Protein AF-A0A7X0BTI8-F1 (afdb_monomer_lite)

pLDDT: mean 76.63, std 17.99, range [35.09, 95.56]

Structure (mmCIF, N/CA/C/O backbone):
data_AF-A0A7X0BTI8-F1
#
_entry.id   AF-A0A7X0BTI8-F1
#
loop_
_atom_site.group_PDB
_atom_site.id
_atom_site.type_symbol
_atom_site.label_atom_id
_atom_site.label_alt_id
_atom_site.label_comp_id
_atom_site.label_asym_id
_atom_site.label_entity_id
_atom_site.label_seq_id
_atom_site.pdbx_PDB_ins_code
_atom_site.Cartn_x
_atom_site.Cartn_y
_atom_site.Cartn_z
_atom_site.occupancy
_atom_site.B_iso_or_equiv
_atom_site.auth_seq_id
_atom_site.auth_comp_id
_atom_site.auth_asym_id
_atom_site.auth_atom_id
_atom_site.pdbx_PDB_model_num
ATOM 1 N N . MET A 1 1 ? -8.034 -17.420 -4.662 1.00 41.69 1 MET A N 1
ATOM 2 C CA . MET A 1 1 ? -8.431 -16.573 -3.512 1.00 41.69 1 MET A CA 1
ATOM 3 C C . MET A 1 1 ? -9.920 -16.262 -3.467 1.00 41.69 1 MET A C 1
ATOM 5 O O . MET A 1 1 ? -10.486 -16.487 -2.413 1.00 41.69 1 MET A O 1
ATOM 9 N N . ARG A 1 2 ? -10.574 -15.817 -4.557 1.00 44.41 2 ARG A N 1
ATOM 10 C CA . ARG A 1 2 ? -12.022 -15.505 -4.541 1.00 44.41 2 ARG A CA 1
ATOM 11 C C . ARG A 1 2 ? -12.900 -16.685 -4.084 1.00 44.41 2 ARG A C 1
ATOM 13 O O . ARG A 1 2 ? -13.613 -16.546 -3.109 1.00 44.41 2 ARG A O 1
ATOM 20 N N . ARG A 1 3 ? -12.709 -17.877 -4.674 1.00 47.62 3 ARG A N 1
ATOM 21 C CA . ARG A 1 3 ? -13.476 -19.097 -4.333 1.00 47.62 3 ARG A CA 1
ATOM 22 C C . ARG A 1 3 ? -13.432 -19.503 -2.855 1.00 47.62 3 ARG A C 1
ATOM 24 O O . ARG A 1 3 ? -14.459 -19.879 -2.320 1.00 47.62 3 ARG A O 1
ATOM 31 N N . PHE A 1 4 ? -12.267 -19.413 -2.212 1.00 49.59 4 PHE A N 1
ATOM 32 C CA . PHE A 1 4 ? -12.114 -19.813 -0.808 1.00 49.59 4 PHE A CA 1
ATOM 33 C C . PHE A 1 4 ? -12.877 -18.866 0.130 1.00 49.59 4 PHE A C 1
ATOM 35 O O . PHE A 1 4 ? -13.513 -19.307 1.077 1.00 49.59 4 PHE A O 1
ATOM 42 N N . TYR A 1 5 ? -12.873 -17.564 -0.178 1.00 55.41 5 TYR A N 1
ATOM 43 C CA . TYR A 1 5 ? -13.647 -16.564 0.563 1.00 55.41 5 TYR A CA 1
ATOM 44 C C . TYR A 1 5 ? -15.147 -16.637 0.257 1.00 55.41 5 TYR A C 1
ATOM 46 O O . TYR A 1 5 ? -15.952 -16.494 1.168 1.00 55.41 5 TYR A O 1
ATOM 54 N N . ASP A 1 6 ? -15.525 -16.890 -0.998 1.00 60.62 6 ASP A N 1
ATOM 55 C CA . ASP A 1 6 ? -16.930 -17.043 -1.394 1.00 60.62 6 ASP A CA 1
ATOM 56 C C . ASP A 1 6 ? -17.588 -18.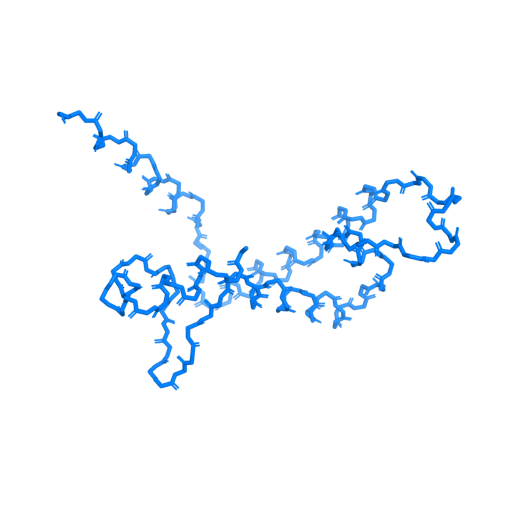252 -0.702 1.00 60.62 6 ASP A C 1
ATOM 58 O O . ASP A 1 6 ? -18.787 -18.229 -0.446 1.00 60.62 6 ASP A O 1
ATOM 62 N N . GLU A 1 7 ? -16.827 -19.312 -0.411 1.00 62.94 7 GLU A N 1
ATOM 63 C CA . GLU A 1 7 ? -17.289 -20.458 0.386 1.00 62.94 7 GLU A CA 1
ATOM 64 C C . GLU A 1 7 ? -17.284 -20.156 1.885 1.00 62.94 7 GLU A C 1
ATOM 66 O O . GLU A 1 7 ? -18.286 -20.411 2.543 1.00 62.94 7 GLU A O 1
ATOM 71 N N . TYR A 1 8 ? -16.214 -19.545 2.403 1.00 61.12 8 TYR A N 1
ATOM 72 C CA . TYR A 1 8 ? -16.115 -19.126 3.804 1.00 61.12 8 TYR A CA 1
ATOM 73 C C . TYR A 1 8 ? -17.280 -18.213 4.222 1.00 61.12 8 TYR A C 1
ATOM 75 O O . TYR A 1 8 ? -17.894 -18.438 5.253 1.00 61.12 8 TYR A O 1
ATOM 83 N N . VAL A 1 9 ? -17.662 -17.238 3.387 1.00 60.50 9 VAL A N 1
ATOM 84 C CA . VAL A 1 9 ? -18.741 -16.272 3.682 1.00 60.50 9 VAL A CA 1
ATOM 85 C C . VAL A 1 9 ? -20.150 -16.891 3.643 1.00 60.50 9 VAL A C 1
ATOM 87 O O . VAL A 1 9 ? -21.085 -16.285 4.163 1.00 60.50 9 VAL A O 1
ATOM 90 N N . LYS A 1 10 ? -20.335 -18.084 3.059 1.00 67.44 10 LYS A N 1
ATOM 91 C CA . LYS A 1 10 ? -21.643 -18.773 3.077 1.00 67.44 10 LYS A CA 1
ATOM 92 C C . LYS A 1 10 ? -21.999 -19.317 4.455 1.00 67.44 10 LYS A C 1
ATOM 94 O O . LYS A 1 10 ? -23.183 -19.424 4.763 1.00 67.44 10 LYS A O 1
ATOM 99 N N . ASP A 1 11 ? -20.995 -19.659 5.251 1.00 70.88 11 ASP A N 1
ATOM 100 C CA . ASP A 1 11 ? -21.171 -20.153 6.608 1.00 70.88 11 ASP A CA 1
ATOM 101 C C . ASP A 1 11 ? -21.224 -18.963 7.573 1.00 70.88 11 ASP A C 1
ATOM 103 O O . ASP A 1 11 ? -20.207 -18.450 8.033 1.00 70.88 11 ASP A O 1
ATOM 107 N N . SER A 1 12 ? -22.428 -18.437 7.798 1.00 63.94 12 SER A N 1
ATOM 108 C CA . SER A 1 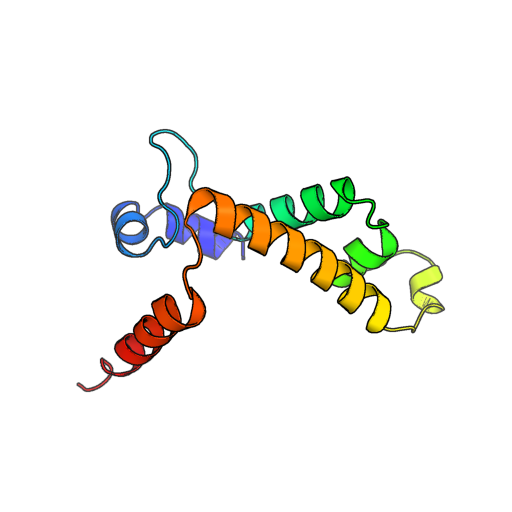12 ? -22.588 -17.192 8.559 1.00 63.94 12 SER A CA 1
ATOM 109 C C . SER A 1 12 ? -22.190 -17.337 10.026 1.00 63.94 12 SER A C 1
ATOM 111 O O . SER A 1 12 ? -21.637 -16.379 10.574 1.00 63.94 12 SER A O 1
ATOM 113 N N . ASP A 1 13 ? -22.408 -18.518 10.605 1.00 68.12 13 ASP A N 1
ATOM 114 C CA . ASP A 1 13 ? -22.106 -18.826 12.003 1.00 68.12 13 ASP A CA 1
ATOM 115 C C . ASP A 1 13 ? -20.591 -18.876 12.211 1.00 68.12 13 ASP A C 1
ATOM 117 O O . ASP A 1 13 ? -20.042 -18.160 13.051 1.00 68.12 13 ASP A O 1
ATOM 121 N N . ARG A 1 14 ? -19.883 -19.611 11.342 1.00 62.53 14 ARG A N 1
ATOM 122 C CA . ARG A 1 14 ? -18.420 -19.691 11.381 1.00 62.53 14 ARG A CA 1
ATOM 123 C C . ARG A 1 14 ? -17.760 -18.328 11.225 1.00 62.53 14 ARG A C 1
ATOM 125 O O . ARG A 1 14 ? -16.790 -18.014 11.908 1.00 62.53 14 ARG A O 1
ATOM 132 N N . VAL A 1 15 ? -18.271 -17.490 10.325 1.00 59.62 15 VAL A N 1
ATOM 133 C CA . VAL A 1 15 ? -17.681 -16.165 10.124 1.00 59.62 15 VAL A CA 1
ATOM 134 C C . VAL A 1 15 ? -18.032 -15.216 11.271 1.00 59.62 15 VAL A C 1
ATOM 136 O O . VAL A 1 15 ? -17.260 -14.303 11.526 1.00 59.62 15 VAL A O 1
ATOM 139 N N . GLU A 1 16 ? -19.161 -15.359 11.970 1.00 62.25 16 GLU A N 1
ATOM 140 C CA . GLU A 1 16 ? -19.392 -14.582 13.203 1.00 62.25 16 GLU A CA 1
ATOM 141 C C . GLU A 1 16 ? -18.418 -14.961 14.321 1.00 62.25 16 GLU A C 1
ATOM 143 O O . GLU A 1 16 ? -17.907 -14.072 15.002 1.00 62.25 16 GLU A O 1
ATOM 148 N N . GLU A 1 17 ? -18.110 -16.249 14.460 1.00 63.53 17 GLU A N 1
ATOM 149 C CA . GLU A 1 17 ? -17.190 -16.758 15.478 1.00 63.53 17 GLU A CA 1
ATOM 150 C C . GLU A 1 17 ? -15.717 -16.420 15.171 1.00 63.53 17 GLU A C 1
ATOM 152 O O . GLU A 1 17 ? -14.975 -15.963 16.045 1.00 63.53 17 GLU A O 1
ATOM 157 N N . GLU A 1 18 ? -15.284 -16.596 13.918 1.00 59.50 18 GLU A N 1
ATOM 158 C CA . GLU A 1 18 ? -13.879 -16.460 13.506 1.00 59.50 18 GLU A CA 1
ATOM 159 C C . GLU A 1 18 ? -13.497 -15.040 13.030 1.00 59.50 18 GLU A C 1
ATOM 161 O O . GLU A 1 18 ? -12.307 -14.702 12.962 1.00 59.50 18 GLU A O 1
ATOM 166 N N . SER A 1 19 ? -14.460 -14.183 12.661 1.00 53.59 19 SER A N 1
ATOM 167 C CA . SER A 1 19 ? -14.138 -12.898 12.023 1.00 53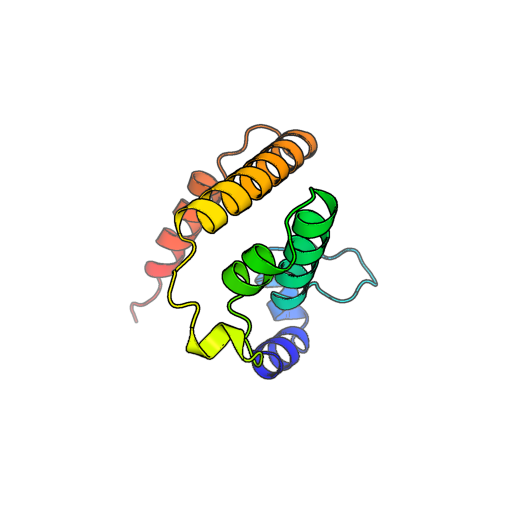.59 19 SER A CA 1
ATOM 168 C C . SER A 1 19 ? -13.523 -11.891 12.991 1.00 53.59 19 SER A C 1
ATOM 170 O O . SER A 1 19 ? -14.143 -11.395 13.927 1.00 53.59 19 SER A O 1
ATOM 172 N N . LEU A 1 20 ? -12.303 -11.470 12.656 1.00 49.22 20 LEU A N 1
ATOM 173 C CA . LEU A 1 20 ? -11.613 -10.332 13.269 1.00 49.22 20 LEU A CA 1
ATOM 174 C C . LEU A 1 20 ? -12.279 -8.976 12.969 1.00 49.22 20 LEU A C 1
ATOM 176 O O . LEU A 1 20 ? -11.967 -7.977 13.616 1.00 49.22 20 LEU A O 1
ATOM 180 N N . LEU A 1 21 ? -13.176 -8.914 11.980 1.00 52.00 21 LEU A N 1
ATOM 181 C CA . LEU A 1 21 ? -13.861 -7.694 11.562 1.00 52.00 21 LEU A CA 1
ATOM 182 C C . LEU A 1 21 ? -15.317 -7.743 12.027 1.00 52.00 21 LEU A C 1
ATOM 184 O O . LEU A 1 21 ? -16.099 -8.558 11.537 1.00 52.00 21 LEU A O 1
ATOM 188 N N . ARG A 1 22 ? -15.684 -6.850 12.955 1.00 48.81 22 ARG A N 1
ATOM 189 C CA . ARG A 1 22 ? -17.085 -6.608 13.326 1.00 48.81 22 ARG A CA 1
ATOM 190 C C . ARG A 1 22 ? -17.797 -5.993 12.123 1.00 48.81 22 ARG A C 1
ATOM 192 O O . ARG A 1 22 ? -17.456 -4.889 11.700 1.00 48.81 22 ARG A O 1
ATOM 199 N N . VAL A 1 23 ? -18.739 -6.728 11.546 1.00 54.06 23 VAL A N 1
ATOM 200 C CA . VAL A 1 23 ? -19.511 -6.291 10.378 1.00 54.06 23 VAL A CA 1
ATOM 201 C C . VAL A 1 23 ? -20.708 -5.483 10.872 1.00 54.06 23 VAL A C 1
ATOM 203 O O . VAL A 1 23 ? -21.390 -5.893 11.806 1.00 54.06 23 VAL A O 1
ATOM 206 N N . ALA A 1 24 ? -20.934 -4.309 10.283 1.00 51.31 24 ALA A N 1
ATOM 207 C CA . ALA A 1 24 ? -22.158 -3.556 10.519 1.00 51.31 24 ALA A CA 1
ATOM 208 C C . ALA A 1 24 ? -23.338 -4.305 9.887 1.00 51.31 24 ALA A C 1
ATOM 210 O O . ALA A 1 24 ? -23.234 -4.778 8.753 1.00 51.31 24 ALA A O 1
ATOM 211 N N . ASP A 1 25 ? -24.440 -4.402 10.622 1.00 52.78 25 ASP A N 1
ATOM 212 C CA . ASP A 1 25 ? -25.602 -5.180 10.207 1.00 52.78 25 ASP A CA 1
ATOM 213 C C . ASP A 1 25 ? -26.139 -4.705 8.840 1.00 52.78 25 ASP A C 1
ATOM 215 O O . ASP A 1 25 ? -26.224 -3.503 8.569 1.00 52.78 25 ASP A O 1
ATOM 219 N N . GLY A 1 26 ? -26.435 -5.646 7.940 1.00 57.78 26 GLY A N 1
ATOM 220 C CA . GLY A 1 26 ? -26.885 -5.355 6.570 1.00 57.78 26 GLY A CA 1
ATOM 221 C C . GLY A 1 26 ? -25.804 -4.946 5.553 1.00 57.78 26 GLY A C 1
ATOM 222 O O . GLY A 1 26 ? -26.151 -4.641 4.409 1.00 57.78 26 GLY A O 1
ATOM 223 N N . TYR A 1 27 ? -24.511 -4.957 5.907 1.00 52.69 27 TYR A N 1
ATOM 224 C CA . TYR A 1 27 ? -23.414 -4.718 4.955 1.00 52.69 27 TYR A CA 1
ATOM 225 C C . TYR A 1 27 ? -22.714 -6.025 4.537 1.00 52.69 27 TYR A C 1
ATOM 227 O O . TYR A 1 27 ? -22.481 -6.892 5.382 1.00 52.69 27 TYR A O 1
ATOM 235 N N . PRO A 1 28 ? -22.325 -6.194 3.254 1.00 64.44 28 PRO A N 1
ATOM 236 C CA . PRO A 1 28 ? -21.526 -7.345 2.845 1.00 64.44 28 PRO A CA 1
ATOM 237 C C . PRO A 1 28 ? -20.211 -7.399 3.633 1.00 64.44 28 PRO A C 1
ATOM 239 O O . PRO A 1 28 ? -19.538 -6.378 3.809 1.00 64.44 28 PRO A O 1
ATOM 242 N N . ARG A 1 29 ? -19.846 -8.601 4.100 1.00 66.69 29 ARG A N 1
ATOM 243 C CA . ARG A 1 29 ? -18.643 -8.815 4.916 1.00 66.69 29 ARG A CA 1
ATOM 244 C C . ARG A 1 29 ? -17.390 -8.385 4.129 1.00 66.69 29 ARG A C 1
ATOM 246 O O . ARG A 1 29 ? -17.228 -8.827 2.987 1.00 66.69 29 ARG A O 1
ATOM 253 N N . PRO A 1 30 ? -16.494 -7.556 4.698 1.00 69.19 30 PRO A N 1
ATOM 254 C CA . PRO A 1 30 ? -15.271 -7.152 4.013 1.00 69.19 30 PRO A CA 1
ATOM 255 C C . PRO A 1 30 ? -14.377 -8.360 3.715 1.00 69.19 30 PRO A C 1
ATOM 257 O O . PRO A 1 30 ? -14.116 -9.181 4.592 1.00 69.19 30 PRO A O 1
ATOM 260 N N . THR A 1 31 ? -13.862 -8.454 2.490 1.00 76.25 31 THR A N 1
ATOM 261 C CA . THR A 1 31 ? -12.903 -9.499 2.106 1.00 76.25 31 THR A CA 1
ATOM 262 C C . THR A 1 31 ? -11.460 -8.991 2.187 1.00 76.25 31 THR A C 1
ATOM 264 O O . THR A 1 31 ? -11.194 -7.788 2.159 1.00 76.25 31 THR A O 1
ATOM 267 N N . VAL A 1 32 ? -10.480 -9.902 2.178 1.00 79.38 32 VAL A N 1
ATOM 268 C CA . VAL A 1 32 ? -9.050 -9.535 2.041 1.00 79.38 32 VAL A CA 1
ATOM 269 C C . VAL A 1 32 ? -8.794 -8.707 0.777 1.00 79.38 32 VAL A C 1
ATOM 271 O O . VAL A 1 32 ? -7.936 -7.822 0.752 1.00 79.38 32 VAL A O 1
ATOM 274 N N . HIS A 1 33 ? -9.566 -8.952 -0.283 1.00 80.12 33 HIS A N 1
ATOM 275 C CA . HIS A 1 33 ? -9.475 -8.165 -1.509 1.00 80.12 33 HIS A CA 1
ATOM 276 C C . HIS A 1 33 ? -9.931 -6.716 -1.303 1.00 80.12 33 HIS A C 1
ATOM 278 O O . HIS A 1 33 ? -9.355 -5.800 -1.893 1.00 80.12 33 HIS A O 1
ATOM 284 N N . ASP A 1 34 ? -10.910 -6.486 -0.430 1.00 82.12 34 ASP A N 1
ATOM 285 C CA . ASP A 1 34 ? -11.379 -5.143 -0.089 1.00 82.12 34 ASP A CA 1
ATOM 286 C C . ASP A 1 34 ? -10.357 -4.386 0.760 1.00 82.12 34 ASP A C 1
ATOM 288 O O . ASP A 1 34 ? -10.156 -3.192 0.533 1.00 82.12 34 ASP A O 1
ATOM 292 N N . LEU A 1 35 ? -9.607 -5.069 1.635 1.00 85.69 35 LEU A N 1
ATOM 293 C CA . LEU A 1 35 ? -8.452 -4.468 2.318 1.00 85.69 35 LEU A CA 1
ATOM 294 C C . LEU A 1 35 ? -7.400 -3.990 1.310 1.00 85.69 35 LEU A C 1
ATOM 296 O O . LEU A 1 35 ? -6.932 -2.852 1.375 1.00 85.69 35 LEU A O 1
ATOM 300 N N . ARG A 1 36 ? -7.075 -4.825 0.317 1.00 89.88 36 ARG A N 1
ATOM 301 C CA . ARG A 1 36 ? -6.128 -4.470 -0.748 1.00 89.88 36 ARG A CA 1
ATOM 302 C C . ARG A 1 36 ? -6.623 -3.293 -1.596 1.00 89.88 36 ARG A C 1
ATOM 304 O O . ARG A 1 36 ? -5.837 -2.395 -1.912 1.00 89.88 36 ARG A O 1
ATOM 311 N N . ARG A 1 37 ? -7.909 -3.264 -1.963 1.00 88.50 37 ARG A N 1
ATOM 312 C CA . ARG A 1 37 ? -8.531 -2.134 -2.681 1.00 88.50 37 ARG A CA 1
ATOM 313 C C . ARG A 1 37 ? -8.499 -0.855 -1.850 1.00 88.50 37 ARG A C 1
ATOM 315 O O . ARG A 1 37 ? -8.114 0.188 -2.371 1.00 88.50 37 ARG A O 1
ATOM 322 N N . THR A 1 38 ? -8.827 -0.952 -0.566 1.00 89.25 38 THR A N 1
ATOM 323 C CA . THR A 1 38 ? -8.800 0.173 0.375 1.00 89.25 38 THR A CA 1
ATOM 324 C C . THR A 1 38 ? -7.392 0.756 0.474 1.00 89.25 38 THR A C 1
ATOM 326 O O . THR A 1 38 ? -7.206 1.946 0.217 1.00 89.25 38 THR A O 1
ATOM 329 N N . ALA A 1 39 ? -6.378 -0.081 0.713 1.00 90.88 39 ALA A N 1
ATOM 330 C CA . ALA A 1 39 ? -4.981 0.351 0.745 1.00 90.88 39 ALA A CA 1
ATOM 331 C C . ALA A 1 39 ? -4.550 1.015 -0.578 1.00 90.88 39 ALA A C 1
ATOM 333 O O . ALA A 1 39 ? -3.924 2.072 -0.571 1.00 90.88 39 ALA A O 1
ATOM 334 N N . THR A 1 40 ? -4.941 0.451 -1.726 1.00 90.94 40 THR A N 1
ATOM 335 C CA . THR A 1 40 ? -4.655 1.015 -3.062 1.00 90.94 40 THR A CA 1
ATOM 336 C C . THR A 1 40 ? -5.228 2.423 -3.235 1.00 90.94 40 THR A C 1
ATOM 338 O O . THR A 1 40 ? -4.531 3.331 -3.703 1.00 90.94 40 THR A O 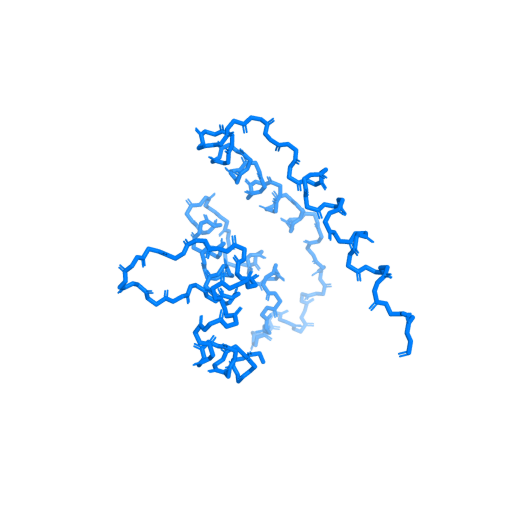1
ATOM 341 N N . THR A 1 41 ? -6.493 2.615 -2.862 1.00 90.56 41 THR A N 1
ATOM 342 C CA . THR A 1 41 ? -7.186 3.904 -2.965 1.00 90.56 41 THR A CA 1
ATOM 343 C C . THR A 1 41 ? -6.551 4.945 -2.051 1.00 90.56 41 THR A C 1
ATOM 345 O O . THR A 1 41 ? -6.273 6.060 -2.493 1.00 90.56 41 THR A O 1
ATOM 348 N N . HIS A 1 42 ? -6.247 4.582 -0.804 1.00 89.50 42 HIS A N 1
ATOM 349 C CA . HIS A 1 42 ? -5.609 5.503 0.131 1.00 89.50 42 HIS A CA 1
ATOM 350 C C . HIS A 1 42 ? -4.176 5.860 -0.275 1.00 89.50 42 HIS A C 1
ATOM 352 O O . HIS A 1 42 ? -3.839 7.042 -0.278 1.00 89.50 42 HIS A O 1
ATOM 358 N N . MET A 1 43 ? -3.360 4.888 -0.700 1.00 89.44 43 MET A N 1
ATOM 359 C CA . MET A 1 43 ? -2.026 5.168 -1.248 1.00 89.44 43 MET A CA 1
ATOM 360 C C . MET A 1 43 ? -2.102 6.180 -2.401 1.00 89.44 43 MET A C 1
ATOM 362 O O . MET A 1 43 ? -1.326 7.130 -2.444 1.00 89.44 43 MET A O 1
ATOM 366 N N . SER A 1 44 ? -3.087 6.036 -3.295 1.00 90.06 44 SER A N 1
ATOM 367 C CA . SER A 1 44 ? -3.306 6.988 -4.396 1.00 90.06 44 SER A CA 1
ATOM 368 C C . SER A 1 44 ? -3.694 8.384 -3.894 1.00 90.06 44 SER A C 1
ATOM 370 O O . SER A 1 44 ? -3.164 9.380 -4.378 1.00 90.06 44 SER A O 1
ATOM 372 N N . LYS A 1 45 ? -4.585 8.467 -2.896 1.00 87.81 45 LYS A N 1
ATOM 373 C CA . LYS A 1 45 ? -5.008 9.734 -2.274 1.00 87.81 45 LYS A CA 1
ATOM 374 C C . LYS A 1 45 ? -3.845 10.484 -1.615 1.00 87.81 45 LYS A C 1
ATOM 376 O O . LYS A 1 45 ? -3.854 11.709 -1.595 1.00 87.81 45 LYS A O 1
ATOM 381 N N . HIS A 1 46 ? -2.846 9.763 -1.112 1.00 85.00 46 HIS A N 1
ATOM 382 C CA . HIS A 1 46 ? -1.626 10.333 -0.534 1.00 85.00 46 HIS A CA 1
ATOM 383 C C . HIS A 1 46 ? -0.551 10.688 -1.575 1.00 85.00 46 HIS A C 1
ATOM 385 O O . HIS A 1 46 ? 0.574 11.003 -1.203 1.00 85.00 46 HIS A O 1
ATOM 391 N N . GLY A 1 47 ? -0.889 10.672 -2.868 1.00 85.25 47 GLY A N 1
ATOM 392 C CA . GLY A 1 47 ? 0.009 11.100 -3.941 1.00 85.25 47 GLY A CA 1
ATOM 393 C C . GLY A 1 47 ? 0.966 10.016 -4.429 1.00 85.25 47 GLY A C 1
ATOM 394 O O . GLY A 1 47 ? 1.836 10.306 -5.246 1.00 85.25 47 GLY A O 1
ATOM 395 N N . LEU A 1 48 ? 0.807 8.761 -3.987 1.00 88.00 48 LEU A N 1
ATOM 396 C CA . LEU A 1 48 ? 1.672 7.688 -4.457 1.00 88.00 48 LEU A CA 1
ATOM 397 C C . LEU A 1 48 ? 1.425 7.399 -5.943 1.00 88.00 48 LEU A C 1
ATOM 399 O O . LEU A 1 48 ? 0.316 7.030 -6.358 1.00 88.00 48 LEU A O 1
ATOM 403 N N . GLY A 1 49 ? 2.493 7.513 -6.733 1.00 89.94 49 GLY A N 1
ATOM 404 C CA . GLY A 1 49 ? 2.481 7.249 -8.167 1.00 89.94 49 GLY A CA 1
ATOM 405 C C . GLY A 1 49 ? 1.995 5.838 -8.514 1.00 89.94 49 GLY A C 1
ATOM 406 O O . GLY A 1 49 ? 2.182 4.875 -7.764 1.00 89.94 49 GLY A O 1
ATOM 407 N N . LYS A 1 50 ? 1.368 5.705 -9.692 1.00 91.69 50 LYS A N 1
ATOM 408 C CA . LYS A 1 50 ? 0.870 4.417 -10.211 1.00 91.69 50 LYS A CA 1
ATOM 409 C C . LYS A 1 50 ? 1.985 3.369 -10.294 1.00 91.69 50 LYS A C 1
ATOM 411 O O . LYS A 1 50 ? 1.727 2.212 -9.984 1.00 91.69 50 LYS A O 1
ATOM 416 N N . GLU A 1 51 ? 3.192 3.798 -10.646 1.00 92.50 51 GLU A N 1
ATOM 417 C CA . GLU A 1 51 ? 4.396 2.987 -10.842 1.00 92.50 51 GLU A CA 1
ATOM 418 C C . GLU A 1 51 ? 4.769 2.169 -9.595 1.00 92.50 51 GLU A C 1
ATOM 420 O O . GLU A 1 51 ? 4.748 0.933 -9.598 1.00 92.50 51 GLU A O 1
ATOM 425 N N . VAL A 1 52 ? 5.019 2.872 -8.488 1.00 94.00 52 VAL A N 1
ATOM 426 C CA . VAL A 1 52 ? 5.393 2.279 -7.200 1.00 94.00 52 VAL A CA 1
ATOM 427 C C . VAL A 1 52 ? 4.226 1.476 -6.632 1.00 94.00 52 VAL A C 1
ATOM 429 O O . VAL A 1 52 ? 4.400 0.334 -6.207 1.00 94.00 52 VAL A O 1
ATOM 432 N N . ARG A 1 53 ? 3.000 2.010 -6.709 1.00 94.31 53 ARG A N 1
ATOM 433 C CA . ARG A 1 53 ? 1.793 1.317 -6.237 1.00 94.31 53 ARG A CA 1
ATOM 434 C C . ARG A 1 53 ? 1.569 -0.014 -6.956 1.00 94.31 53 ARG A C 1
ATOM 436 O O . ARG A 1 53 ? 1.243 -1.005 -6.312 1.00 94.31 53 ARG A O 1
ATOM 443 N N . SER A 1 54 ? 1.746 -0.055 -8.276 1.00 93.81 54 SER A N 1
ATOM 444 C CA . SER A 1 54 ? 1.588 -1.271 -9.083 1.00 93.81 54 SER A CA 1
ATOM 445 C C . SER A 1 54 ? 2.589 -2.356 -8.669 1.00 93.81 54 SER A C 1
ATOM 447 O O . SER A 1 54 ? 2.212 -3.521 -8.533 1.00 93.81 54 SER A O 1
ATOM 449 N N . ARG A 1 55 ? 3.834 -1.957 -8.368 1.00 94.31 55 ARG A N 1
ATOM 450 C CA . ARG A 1 55 ? 4.889 -2.852 -7.865 1.00 94.31 55 ARG A CA 1
ATOM 451 C C . ARG A 1 55 ? 4.622 -3.352 -6.448 1.00 94.31 55 ARG A C 1
ATOM 453 O O . ARG A 1 55 ? 4.766 -4.547 -6.214 1.00 94.31 55 ARG A O 1
ATOM 460 N N . ILE A 1 56 ? 4.177 -2.493 -5.524 1.00 94.81 56 ILE A N 1
ATOM 461 C CA . ILE A 1 56 ? 3.734 -2.913 -4.173 1.00 94.81 56 ILE A CA 1
ATOM 462 C C . ILE A 1 56 ? 2.633 -3.967 -4.285 1.00 94.81 56 ILE A C 1
ATOM 464 O O . ILE A 1 56 ? 2.632 -4.980 -3.591 1.00 94.81 56 ILE A O 1
ATOM 468 N N . LEU A 1 57 ? 1.693 -3.732 -5.197 1.00 93.25 57 LEU A N 1
ATOM 469 C CA . LEU A 1 57 ? 0.588 -4.632 -5.463 1.00 93.25 57 LEU A CA 1
ATOM 470 C C . LEU A 1 57 ? 1.019 -5.893 -6.232 1.00 93.25 57 LEU A C 1
ATOM 472 O O . LEU A 1 57 ? 0.202 -6.802 -6.376 1.00 93.25 57 LEU A O 1
ATOM 476 N N . ASN A 1 58 ? 2.268 -5.997 -6.685 1.00 93.25 58 ASN A N 1
ATOM 477 C CA . ASN A 1 58 ? 2.763 -7.094 -7.513 1.00 93.25 58 ASN A CA 1
ATOM 478 C C . ASN A 1 58 ? 1.889 -7.330 -8.758 1.00 93.25 58 ASN A C 1
ATOM 480 O O . ASN A 1 58 ? 1.539 -8.459 -9.108 1.00 93.25 58 ASN A O 1
ATOM 484 N N . HIS A 1 59 ? 1.441 -6.248 -9.393 1.00 93.06 59 HIS A N 1
ATOM 485 C CA . HIS A 1 59 ? 0.761 -6.354 -10.674 1.00 93.06 59 HIS A CA 1
ATOM 486 C C . HIS A 1 59 ? 1.762 -6.725 -11.764 1.00 93.06 59 HIS A C 1
ATOM 488 O O . HIS A 1 59 ? 2.879 -6.212 -11.798 1.00 93.06 59 HIS A O 1
ATOM 494 N N . LYS A 1 60 ? 1.329 -7.586 -12.686 1.00 91.12 60 LYS A N 1
ATOM 495 C CA . LYS A 1 60 ? 2.105 -7.888 -13.883 1.00 91.12 60 LYS A CA 1
ATOM 496 C C . LYS A 1 60 ? 2.161 -6.645 -14.768 1.00 91.12 60 LYS A C 1
ATOM 498 O O . LYS A 1 60 ? 1.113 -6.156 -15.189 1.00 91.12 60 LYS A O 1
ATOM 503 N N . ASP A 1 61 ? 3.369 -6.175 -15.051 1.00 90.31 61 ASP A N 1
ATOM 504 C CA . ASP A 1 61 ? 3.584 -5.163 -16.074 1.00 90.31 61 ASP A CA 1
ATOM 505 C C . ASP A 1 61 ? 3.568 -5.821 -17.461 1.00 90.31 61 ASP A C 1
ATOM 507 O O . ASP A 1 61 ? 4.179 -6.869 -17.682 1.00 90.31 61 ASP A O 1
ATOM 511 N N . LEU A 1 62 ? 2.783 -5.241 -18.364 1.00 92.88 62 LEU A N 1
ATOM 512 C CA . LEU A 1 62 ? 2.603 -5.688 -19.747 1.00 92.88 62 LEU A CA 1
ATOM 513 C C . LEU A 1 62 ? 3.144 -4.657 -20.749 1.00 92.88 62 LEU A C 1
ATOM 515 O O . LEU A 1 62 ? 2.942 -4.812 -21.952 1.00 92.88 62 LEU A O 1
ATOM 519 N N . SER A 1 63 ? 3.779 -3.592 -20.260 1.00 92.06 63 SER A N 1
ATOM 520 C CA . SER A 1 63 ? 4.428 -2.577 -21.079 1.00 92.06 63 SER A CA 1
ATOM 521 C C . SER A 1 63 ? 5.758 -3.081 -21.656 1.00 92.06 63 SER A C 1
ATOM 523 O O . SER A 1 63 ? 6.306 -4.099 -21.229 1.00 92.06 63 SER A O 1
ATOM 525 N N . VAL A 1 64 ? 6.297 -2.341 -22.628 1.00 94.50 64 VAL A N 1
ATOM 526 C CA . VAL A 1 64 ? 7.662 -2.562 -23.132 1.00 94.50 64 VAL A CA 1
ATOM 527 C C . VAL A 1 64 ? 8.701 -2.267 -22.043 1.00 94.50 64 VAL A C 1
ATOM 529 O O . VAL A 1 64 ? 9.745 -2.916 -22.016 1.00 94.50 64 VAL A O 1
ATOM 532 N N . ASP A 1 65 ? 8.397 -1.366 -21.105 1.00 91.44 65 ASP A N 1
ATOM 533 C CA . ASP A 1 65 ? 9.297 -1.014 -20.004 1.00 91.44 65 ASP A CA 1
ATOM 534 C C . ASP A 1 65 ? 9.621 -2.234 -19.139 1.00 91.44 65 ASP A C 1
ATOM 536 O O . ASP A 1 65 ? 10.754 -2.364 -18.695 1.00 91.44 65 ASP A O 1
ATOM 540 N N . ALA A 1 66 ? 8.714 -3.209 -19.017 1.00 90.81 66 ALA A N 1
ATOM 541 C CA . ALA A 1 66 ? 8.963 -4.467 -18.305 1.00 90.81 66 ALA A CA 1
ATOM 542 C C . ALA A 1 66 ? 10.162 -5.284 -18.847 1.00 90.81 66 ALA A C 1
ATOM 544 O O . ALA A 1 66 ? 10.700 -6.145 -18.140 1.00 90.81 66 ALA A O 1
ATOM 545 N N . ILE A 1 67 ? 10.572 -5.048 -20.101 1.00 93.81 67 ILE A N 1
ATOM 546 C CA . ILE A 1 67 ? 11.761 -5.663 -20.712 1.00 93.81 67 ILE A CA 1
ATOM 547 C C . ILE A 1 67 ? 13.040 -5.006 -20.175 1.00 93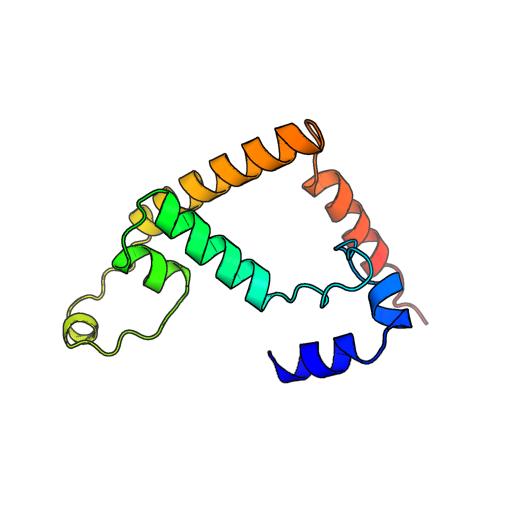.81 67 ILE A C 1
ATOM 549 O O . ILE A 1 67 ? 14.037 -5.694 -19.948 1.00 93.81 67 ILE A O 1
ATOM 553 N N . TYR A 1 68 ? 13.009 -3.690 -19.963 1.00 94.81 68 TYR A N 1
ATOM 554 C CA . TYR A 1 68 ? 14.186 -2.875 -19.659 1.00 94.81 68 TYR A CA 1
ATOM 555 C C . TYR A 1 68 ? 14.330 -2.558 -18.173 1.00 94.81 68 TYR A C 1
ATOM 557 O O . TYR A 1 68 ? 15.436 -2.585 -17.633 1.00 94.81 68 TYR A O 1
ATOM 565 N N . ASP A 1 69 ? 13.223 -2.280 -17.499 1.00 93.06 69 ASP A N 1
ATOM 566 C CA . ASP A 1 69 ? 13.202 -1.902 -16.103 1.00 93.06 69 ASP A CA 1
ATOM 567 C C . ASP A 1 69 ? 13.262 -3.141 -15.208 1.00 93.06 69 ASP A C 1
ATOM 569 O O . ASP A 1 69 ? 12.275 -3.814 -14.895 1.00 93.06 69 ASP A O 1
ATOM 573 N N . ARG A 1 70 ? 14.495 -3.470 -14.828 1.00 91.06 70 ARG A N 1
ATOM 574 C CA . ARG A 1 70 ? 14.829 -4.567 -13.915 1.00 91.06 70 ARG A CA 1
ATOM 575 C C . ARG A 1 70 ? 15.038 -4.085 -12.484 1.00 91.06 70 ARG A C 1
ATOM 577 O O . ARG A 1 70 ? 15.360 -4.903 -11.619 1.00 91.06 70 ARG A O 1
ATOM 584 N N . TYR A 1 71 ? 14.900 -2.784 -12.232 1.00 94.00 71 TYR A N 1
ATOM 585 C CA . TYR A 1 71 ? 15.088 -2.234 -10.904 1.00 94.00 71 TYR A CA 1
ATOM 586 C C . TYR A 1 71 ? 13.949 -2.703 -9.991 1.00 94.00 71 TYR A C 1
ATOM 588 O O . TYR A 1 71 ? 12.785 -2.775 -10.376 1.00 94.00 71 TYR A O 1
ATOM 596 N N . ALA A 1 72 ? 14.285 -3.102 -8.765 1.00 90.31 72 ALA A N 1
ATOM 597 C CA . ALA A 1 72 ? 13.322 -3.729 -7.861 1.00 90.31 72 ALA A CA 1
ATOM 598 C C . ALA A 1 72 ? 12.463 -2.714 -7.084 1.00 90.31 72 ALA A C 1
ATOM 600 O O . ALA A 1 72 ? 11.471 -3.115 -6.460 1.00 90.31 72 ALA A O 1
ATOM 601 N N . TYR A 1 73 ? 12.838 -1.429 -7.117 1.00 94.81 73 TYR A N 1
ATOM 602 C CA . TYR A 1 73 ? 12.193 -0.326 -6.397 1.00 94.81 73 TYR A CA 1
ATOM 603 C C . TYR A 1 73 ? 12.076 -0.567 -4.888 1.00 94.81 73 TYR A C 1
ATOM 605 O O . TYR A 1 73 ? 11.038 -0.302 -4.285 1.00 94.81 73 TYR A O 1
ATOM 613 N N . PHE A 1 74 ? 13.070 -1.206 -4.261 1.00 95.38 74 PHE A N 1
ATOM 614 C CA . PHE A 1 74 ? 12.963 -1.542 -2.836 1.00 95.38 74 PHE A CA 1
ATOM 615 C C . PHE A 1 74 ? 12.844 -0.294 -1.963 1.00 95.38 74 PHE A C 1
ATOM 617 O O . PHE A 1 74 ? 12.010 -0.287 -1.059 1.00 95.38 74 PHE A O 1
ATOM 624 N N . GLU A 1 75 ? 13.608 0.750 -2.270 1.00 95.56 75 GLU A N 1
ATOM 625 C CA . GLU A 1 75 ? 13.617 2.000 -1.510 1.00 95.56 75 GLU A CA 1
ATOM 626 C C . GLU A 1 75 ? 12.291 2.750 -1.665 1.00 95.56 75 GLU A C 1
ATOM 628 O O . GLU A 1 75 ? 11.641 3.076 -0.674 1.00 95.56 75 GLU A O 1
ATOM 6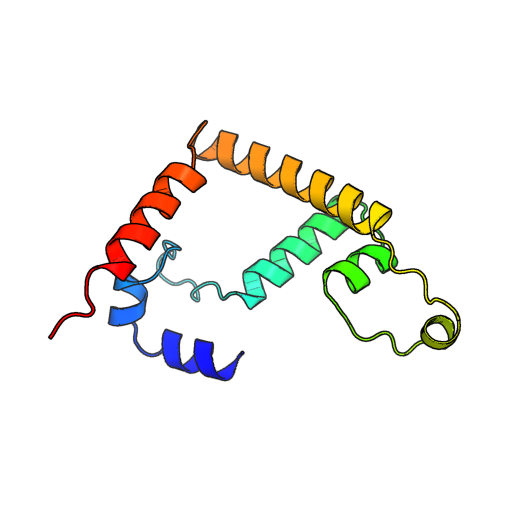33 N N . GLU A 1 76 ? 11.802 2.897 -2.894 1.00 93.94 76 GLU A N 1
ATOM 634 C CA . GLU A 1 76 ? 10.550 3.593 -3.194 1.00 93.94 76 GLU A CA 1
ATOM 635 C C . GLU A 1 76 ? 9.342 2.843 -2.627 1.00 93.94 76 GLU A C 1
ATOM 637 O O . GLU A 1 76 ? 8.400 3.452 -2.116 1.00 93.94 76 GLU A O 1
ATOM 642 N N . LYS A 1 77 ? 9.356 1.503 -2.682 1.00 93.62 77 LYS A N 1
ATOM 643 C CA . LYS A 1 77 ? 8.325 0.685 -2.027 1.00 93.62 77 LYS A CA 1
ATOM 644 C C . LYS A 1 77 ? 8.377 0.859 -0.512 1.00 93.62 77 LYS A C 1
ATOM 646 O O . LYS A 1 77 ? 7.317 0.938 0.106 1.00 93.62 77 LYS A O 1
ATOM 651 N N . ALA A 1 78 ? 9.568 0.898 0.084 1.00 94.00 78 ALA A N 1
ATOM 652 C CA . ALA A 1 78 ? 9.723 1.075 1.522 1.00 94.00 78 ALA A CA 1
ATOM 653 C C . ALA A 1 78 ? 9.201 2.446 1.969 1.00 94.00 78 ALA A C 1
ATOM 655 O O . ALA A 1 78 ? 8.375 2.500 2.878 1.00 94.00 78 ALA A O 1
ATOM 656 N N . GLU A 1 79 ? 9.592 3.526 1.296 1.00 91.75 79 GLU A N 1
ATOM 657 C CA . GLU A 1 79 ? 9.117 4.886 1.579 1.00 91.75 79 GLU A CA 1
ATOM 658 C C . GLU A 1 79 ? 7.586 4.984 1.462 1.00 91.75 79 GLU A C 1
ATOM 660 O O . GLU A 1 79 ? 6.895 5.453 2.371 1.00 91.75 79 GLU A O 1
ATOM 665 N N . ALA A 1 80 ? 7.027 4.448 0.377 1.00 90.38 80 ALA A N 1
ATOM 666 C CA . ALA A 1 80 ? 5.589 4.415 0.150 1.00 90.38 80 ALA A CA 1
ATOM 667 C C . ALA A 1 80 ? 4.824 3.667 1.255 1.00 90.38 80 ALA A C 1
ATOM 669 O O . ALA A 1 80 ? 3.792 4.136 1.750 1.00 90.38 80 ALA A O 1
ATOM 670 N N . LEU A 1 81 ? 5.331 2.497 1.652 1.00 92.31 81 LEU A N 1
ATOM 671 C CA . LEU A 1 81 ? 4.736 1.683 2.707 1.00 92.31 81 LEU A CA 1
ATOM 672 C C . LEU A 1 81 ? 4.901 2.324 4.088 1.00 92.31 81 LEU A C 1
ATOM 674 O O . LEU A 1 81 ? 3.991 2.203 4.906 1.00 92.31 81 LEU A O 1
ATOM 678 N N . GLN A 1 82 ? 5.993 3.049 4.341 1.00 92.31 82 GLN A N 1
ATOM 679 C CA . GLN A 1 82 ? 6.174 3.833 5.565 1.00 92.31 82 GLN A CA 1
ATOM 680 C C . GLN A 1 82 ? 5.138 4.958 5.666 1.00 92.31 82 GLN A C 1
ATOM 682 O O . GLN A 1 82 ? 4.525 5.133 6.721 1.00 92.31 82 GLN A O 1
ATOM 687 N N . GLY A 1 83 ? 4.870 5.671 4.568 1.00 89.75 83 GLY A N 1
ATOM 688 C CA . GLY A 1 83 ? 3.813 6.685 4.521 1.00 89.75 83 GLY A CA 1
ATOM 689 C C . GLY A 1 83 ? 2.427 6.098 4.813 1.00 89.75 83 GLY A C 1
ATOM 690 O O . GLY A 1 83 ? 1.676 6.628 5.638 1.00 89.75 83 GLY A O 1
ATOM 691 N N . TRP A 1 84 ? 2.107 4.955 4.199 1.00 90.94 84 TRP A N 1
ATOM 692 C CA . TRP A 1 84 ? 0.861 4.232 4.467 1.00 90.94 84 TRP A CA 1
ATOM 693 C C . TRP A 1 84 ? 0.762 3.739 5.919 1.00 90.94 84 TRP A C 1
ATOM 695 O O . TRP A 1 84 ? -0.273 3.916 6.565 1.00 90.94 84 TRP A O 1
ATOM 705 N N . HIS A 1 85 ? 1.849 3.187 6.461 1.00 91.19 85 HIS A N 1
ATOM 706 C CA . HIS A 1 85 ? 1.940 2.765 7.857 1.00 91.19 85 HIS A CA 1
ATOM 707 C C . HIS A 1 85 ? 1.680 3.930 8.818 1.00 91.19 85 HIS A C 1
ATOM 709 O O . HIS A 1 85 ? 0.867 3.802 9.733 1.00 91.19 85 HIS A O 1
ATOM 715 N N . ALA A 1 86 ? 2.314 5.084 8.594 1.00 90.88 86 ALA A N 1
ATOM 716 C CA . ALA A 1 86 ? 2.129 6.264 9.432 1.00 90.88 86 ALA A CA 1
ATOM 717 C C . ALA A 1 86 ? 0.672 6.752 9.426 1.00 90.88 86 ALA A C 1
ATOM 719 O O . ALA A 1 86 ? 0.148 7.139 10.473 1.00 90.88 86 ALA A O 1
ATOM 720 N N . TYR A 1 87 ? -0.000 6.703 8.272 1.00 89.88 87 TYR A N 1
ATOM 721 C CA . TYR A 1 87 ? -1.427 7.010 8.178 1.00 89.88 87 TYR A CA 1
ATOM 722 C C . TYR A 1 87 ? -2.279 6.031 8.997 1.00 89.88 87 TYR A C 1
ATOM 724 O O . TYR A 1 87 ? -3.084 6.469 9.820 1.00 89.88 87 TYR A O 1
ATOM 732 N N . LEU A 1 88 ? -2.081 4.721 8.809 1.00 89.19 88 LEU A N 1
ATOM 733 C CA . LEU A 1 88 ? -2.824 3.692 9.541 1.00 89.19 88 LEU A CA 1
ATOM 734 C C . LEU A 1 88 ? -2.619 3.809 11.049 1.00 89.19 88 LEU A C 1
ATOM 736 O O . LEU A 1 88 ? -3.589 3.760 11.799 1.00 89.19 88 LEU A O 1
ATOM 740 N N . LYS A 1 89 ? -1.377 4.025 11.491 1.00 90.25 89 LYS A N 1
ATOM 741 C CA . LYS A 1 89 ? -1.053 4.208 12.906 1.00 90.25 89 LYS A CA 1
ATOM 742 C C . LYS A 1 89 ? -1.828 5.381 13.503 1.00 90.25 89 LYS A C 1
ATOM 744 O O . LYS A 1 89 ? -2.464 5.215 14.535 1.00 90.25 89 LYS A O 1
ATOM 749 N N . ARG A 1 90 ? -1.850 6.536 12.826 1.00 91.44 90 ARG A N 1
ATOM 750 C CA . ARG A 1 90 ? -2.616 7.714 13.278 1.00 91.44 90 ARG A CA 1
ATOM 751 C C . ARG A 1 90 ? -4.119 7.449 13.323 1.00 91.44 90 ARG A C 1
ATOM 753 O O . ARG A 1 90 ? -4.777 7.887 14.261 1.00 91.44 90 ARG A O 1
ATOM 760 N N . LEU A 1 91 ? -4.660 6.752 12.322 1.00 90.75 91 LEU A N 1
ATOM 761 C CA . LEU A 1 91 ? -6.076 6.386 12.282 1.00 90.75 91 LEU A CA 1
ATOM 762 C C . LEU A 1 91 ? -6.438 5.472 13.459 1.00 90.75 91 LEU A C 1
ATOM 764 O O . LEU A 1 91 ? -7.384 5.760 14.182 1.00 90.75 91 LEU A O 1
ATOM 768 N N . LEU A 1 92 ? -5.661 4.412 13.684 1.00 89.81 92 LEU A N 1
ATOM 769 C CA . LEU A 1 92 ? -5.900 3.469 14.776 1.00 89.81 92 LEU A CA 1
ATOM 770 C C . LEU A 1 92 ? -5.736 4.129 16.145 1.00 89.81 92 LEU A C 1
ATOM 772 O O . LEU A 1 92 ? -6.586 3.933 17.005 1.00 89.81 92 LEU A O 1
ATOM 776 N N . GLN A 1 93 ? -4.707 4.959 16.327 1.00 90.44 93 GLN A N 1
ATOM 777 C CA . GLN A 1 93 ? -4.509 5.712 17.568 1.00 90.44 93 GLN A CA 1
ATOM 778 C C . GLN A 1 93 ? -5.674 6.656 17.865 1.00 90.44 93 GLN A C 1
ATOM 780 O O . GLN A 1 93 ? -6.084 6.787 19.014 1.00 90.44 93 GLN A O 1
ATOM 785 N N . LYS A 1 94 ? -6.234 7.296 16.834 1.00 91.44 94 LYS A N 1
ATOM 786 C CA . LYS A 1 94 ? -7.402 8.167 16.980 1.00 91.44 94 LYS A CA 1
ATOM 787 C C . LYS A 1 94 ? -8.651 7.403 17.428 1.00 91.44 94 LYS A C 1
ATOM 789 O O . LYS A 1 94 ? -9.389 7.917 18.259 1.00 91.44 94 LYS A O 1
ATOM 794 N N . GLU A 1 95 ? -8.904 6.226 16.859 1.00 89.94 95 GLU A N 1
ATOM 795 C CA . GLU A 1 95 ? -10.146 5.477 17.107 1.00 89.94 95 GLU A CA 1
ATOM 796 C C . GLU A 1 95 ? -10.066 4.555 18.336 1.00 89.94 95 GLU A C 1
ATOM 798 O O . GLU A 1 95 ? -11.072 4.339 19.007 1.00 89.94 95 GLU A O 1
ATOM 803 N N . PHE A 1 96 ? -8.883 4.023 18.653 1.00 87.19 96 PHE A N 1
ATOM 804 C CA . PHE A 1 96 ? -8.703 2.987 19.678 1.00 87.19 96 PHE A CA 1
ATOM 805 C C . PHE A 1 96 ? -7.671 3.339 20.758 1.00 87.19 96 PHE A C 1
ATOM 807 O O . PHE A 1 96 ? -7.519 2.582 21.712 1.00 87.19 96 PHE A O 1
ATOM 814 N N . GLY A 1 97 ? -6.971 4.471 20.645 1.00 89.19 97 GLY A N 1
ATOM 815 C CA . GLY A 1 97 ? -5.864 4.818 21.537 1.00 89.19 97 GLY A CA 1
ATOM 816 C C . GLY A 1 97 ? -4.576 4.053 21.217 1.00 89.19 97 GLY A C 1
ATOM 817 O O . GLY A 1 97 ? -4.421 3.465 20.145 1.00 89.19 97 GLY A O 1
ATOM 818 N N . ASP A 1 98 ? -3.617 4.082 22.142 1.00 86.38 98 ASP A N 1
ATOM 819 C CA . ASP A 1 98 ? -2.303 3.452 21.959 1.00 86.38 98 ASP A CA 1
ATOM 820 C C . ASP A 1 98 ? -2.344 1.974 22.374 1.00 86.38 98 ASP A C 1
ATOM 822 O O . ASP A 1 98 ? -1.884 1.580 23.443 1.00 86.38 98 ASP A O 1
ATOM 826 N N . VAL A 1 99 ? -2.994 1.162 21.539 1.00 84.25 99 VAL A N 1
ATOM 827 C CA . VAL A 1 99 ? -3.112 -0.288 21.735 1.00 84.25 99 VAL A CA 1
ATOM 828 C C . VAL A 1 99 ? -1.964 -0.995 21.021 1.00 84.25 99 VAL A C 1
ATOM 830 O O . VAL A 1 99 ? -1.795 -0.840 19.807 1.00 84.25 99 VAL A O 1
ATOM 833 N N . ASP A 1 100 ? -1.219 -1.828 21.750 1.00 82.12 100 ASP A N 1
ATOM 834 C CA . ASP A 1 100 ? -0.280 -2.767 21.139 1.00 82.12 100 ASP A CA 1
ATOM 835 C C . ASP A 1 100 ? -1.044 -3.961 20.553 1.00 82.12 100 ASP A C 1
ATOM 837 O O . ASP A 1 100 ? -1.314 -4.976 21.199 1.00 82.12 100 ASP A O 1
ATOM 841 N N . TRP A 1 101 ? -1.419 -3.820 19.285 1.00 75.25 101 TRP A N 1
ATOM 842 C CA . TRP A 1 101 ? -2.105 -4.871 18.544 1.00 75.25 101 TRP A CA 1
ATOM 843 C C . TRP A 1 101 ? -1.230 -6.109 18.309 1.00 75.25 101 TRP A C 1
ATOM 845 O O . TRP A 1 101 ? -1.780 -7.196 18.127 1.00 75.25 101 TRP A O 1
ATOM 855 N N . VAL A 1 102 ? 0.101 -5.972 18.313 1.00 75.19 102 VAL A N 1
ATOM 856 C CA . VAL A 1 102 ? 1.024 -7.107 18.158 1.00 75.19 102 VAL A CA 1
ATOM 857 C C . VAL A 1 102 ? 1.045 -7.921 19.441 1.00 75.19 102 VAL A C 1
ATOM 859 O O . VAL A 1 102 ? 0.928 -9.138 19.379 1.00 75.19 102 VAL A O 1
ATOM 862 N N . GLU A 1 103 ? 1.096 -7.274 20.599 1.00 75.75 103 GLU A N 1
ATOM 863 C CA . GLU A 1 103 ? 0.963 -7.956 21.888 1.00 75.75 103 GLU A CA 1
ATOM 864 C C . GLU A 1 103 ? -0.438 -8.579 22.053 1.00 75.75 103 GLU A C 1
ATOM 866 O O . GLU A 1 103 ? -0.582 -9.716 22.515 1.00 75.75 103 GLU A O 1
ATOM 871 N N . PHE A 1 104 ? -1.485 -7.855 21.643 1.00 70.75 104 PHE A N 1
ATOM 872 C CA . PHE A 1 104 ? -2.875 -8.302 21.746 1.00 70.75 104 PHE A CA 1
ATOM 873 C C . PHE A 1 104 ? -3.162 -9.541 20.883 1.00 70.75 104 PHE A C 1
ATOM 875 O O . PHE A 1 104 ? -3.705 -10.528 21.382 1.00 70.75 104 PHE A O 1
ATOM 882 N N . TYR A 1 105 ? -2.788 -9.518 19.599 1.00 67.88 105 TYR A N 1
ATOM 883 C CA . TYR A 1 105 ? -3.031 -10.638 18.683 1.00 67.88 105 TYR A CA 1
ATOM 884 C C . TYR A 1 105 ? -1.917 -11.690 18.684 1.00 67.88 105 TYR A C 1
ATOM 886 O O . TYR A 1 105 ? -2.211 -12.858 18.434 1.00 67.88 105 TYR A O 1
ATOM 894 N N . GLY A 1 106 ? -0.675 -11.322 19.003 1.00 63.84 106 GLY A N 1
ATOM 895 C CA . GLY A 1 106 ? 0.469 -12.237 19.081 1.00 63.84 106 GLY A CA 1
ATOM 896 C C . GLY A 1 106 ? 0.265 -13.323 20.134 1.00 63.84 106 GLY A C 1
ATOM 897 O O . GLY A 1 106 ? 0.373 -14.505 19.814 1.00 63.84 106 GLY A O 1
ATOM 898 N N . ARG A 1 107 ? -0.205 -12.949 21.335 1.00 57.31 107 ARG A N 1
ATOM 899 C CA . ARG A 1 107 ? -0.612 -13.920 22.373 1.00 57.31 107 ARG A CA 1
ATOM 900 C C . ARG A 1 107 ? -1.722 -14.861 21.909 1.00 57.31 107 ARG A C 1
ATOM 902 O O . ARG A 1 107 ? -1.776 -16.020 22.304 1.00 57.31 107 ARG A O 1
ATOM 909 N N . ARG A 1 108 ? -2.626 -14.369 21.061 1.00 51.47 108 ARG A N 1
ATOM 910 C CA . ARG A 1 108 ? -3.768 -15.140 20.561 1.00 51.47 108 ARG A CA 1
ATOM 911 C C . ARG A 1 108 ? -3.354 -16.191 19.527 1.00 51.47 108 ARG A C 1
ATOM 913 O O . ARG A 1 108 ? -4.038 -17.197 19.409 1.00 51.47 108 ARG A O 1
ATOM 920 N N . MET A 1 109 ? -2.256 -15.978 18.795 1.00 44.44 109 MET A N 1
ATOM 921 C CA . MET A 1 109 ? -1.722 -16.965 17.847 1.00 44.44 109 MET A CA 1
ATOM 922 C C . MET A 1 109 ? -0.941 -18.085 18.548 1.00 44.44 109 MET A C 1
ATOM 924 O O . MET A 1 109 ? -1.065 -19.237 18.145 1.00 44.44 109 MET A O 1
ATOM 928 N N . GLU A 1 110 ? -0.213 -17.778 19.625 1.00 50.66 110 GLU A N 1
ATOM 929 C CA . GLU A 1 110 ? 0.493 -18.780 20.444 1.00 50.66 110 GLU A CA 1
ATOM 930 C C . GLU A 1 110 ? -0.477 -19.756 21.136 1.00 50.66 110 GLU A C 1
ATOM 932 O O . GLU A 1 110 ? -0.210 -20.953 21.232 1.00 50.66 110 GLU A O 1
ATOM 937 N N . LEU A 1 111 ? -1.654 -19.277 21.553 1.00 46.59 111 LEU A N 1
ATOM 938 C CA . LEU A 1 111 ? -2.687 -20.116 22.174 1.00 46.59 111 LEU A CA 1
ATOM 939 C C . LEU A 1 111 ? -3.342 -21.110 21.197 1.00 46.59 111 LEU A C 1
ATOM 941 O O . LEU A 1 111 ? -3.765 -22.180 21.622 1.00 46.59 111 LEU A O 1
ATOM 945 N N . VAL A 1 112 ? -3.399 -20.791 19.898 1.00 50.00 112 VAL A N 1
ATOM 946 C CA . VAL A 1 112 ? -3.981 -21.672 18.862 1.00 50.00 112 VAL A CA 1
ATOM 947 C C . VAL A 1 112 ? -3.036 -22.826 18.505 1.00 50.00 112 VAL A C 1
ATOM 949 O O . VAL A 1 112 ? -3.489 -23.885 18.088 1.00 50.00 112 VAL A O 1
ATOM 952 N N . THR A 1 113 ? -1.726 -22.676 18.728 1.00 43.38 113 THR A N 1
ATOM 953 C CA . THR A 1 113 ? -0.749 -23.751 18.468 1.00 43.38 113 THR A CA 1
ATOM 954 C C . THR A 1 113 ? -0.718 -24.854 19.533 1.00 43.38 113 THR A C 1
ATOM 956 O O . THR A 1 113 ? -0.032 -25.853 19.343 1.00 43.38 113 THR A O 1
ATOM 959 N N . CYS A 1 114 ? -1.459 -24.710 20.637 1.00 38.88 114 CYS A N 1
ATOM 960 C CA . CYS A 1 114 ? -1.463 -25.670 21.748 1.00 38.88 114 CYS A CA 1
ATOM 961 C C . CYS A 1 114 ? -2.621 -26.688 21.720 1.00 38.88 114 CYS A C 1
ATOM 963 O O . CYS A 1 114 ? -2.734 -27.482 22.650 1.00 38.88 114 CYS A O 1
ATOM 965 N N . THR A 1 115 ? -3.471 -26.701 20.688 1.00 46.50 115 THR A N 1
ATOM 966 C CA . THR A 1 115 ? -4.618 -27.629 20.583 1.00 46.50 115 THR A CA 1
ATOM 967 C C . THR A 1 115 ? -4.502 -28.607 19.410 1.00 46.50 115 THR A C 1
ATOM 969 O O . THR A 1 115 ? -5.483 -28.868 18.723 1.00 46.50 115 THR A O 1
ATOM 972 N N . GLU A 1 116 ? -3.311 -29.160 19.180 1.00 48.62 116 GLU A N 1
ATOM 973 C CA . GLU A 1 116 ? -3.130 -30.394 18.399 1.00 48.62 116 GLU A CA 1
ATOM 974 C C . GLU A 1 116 ? -2.344 -31.414 19.233 1.00 48.62 116 GLU A C 1
ATOM 976 O O . GLU A 1 116 ? -1.160 -31.655 19.010 1.00 48.62 116 GLU A O 1
ATOM 981 N N . GLN A 1 117 ? -3.012 -31.991 20.232 1.00 43.34 117 GLN A N 1
ATOM 982 C CA . GLN A 1 117 ? -2.683 -33.302 20.793 1.00 43.34 117 GLN A CA 1
ATOM 983 C C . GLN A 1 117 ? -3.994 -33.999 21.178 1.00 43.34 117 GLN A C 1
ATOM 985 O O . GLN A 1 117 ? -4.527 -33.738 22.252 1.00 43.34 117 GLN A O 1
ATOM 990 N N . ASP A 1 118 ? -4.528 -34.792 20.245 1.00 35.09 118 ASP A N 1
ATOM 991 C CA . ASP A 1 118 ? -5.060 -36.152 20.462 1.00 35.09 118 ASP A CA 1
ATOM 992 C C . ASP A 1 118 ? -5.357 -36.836 19.114 1.00 35.09 118 ASP A C 1
ATOM 994 O O . ASP A 1 118 ? -6.090 -36.248 18.283 1.00 35.09 118 ASP A O 1
#

Secondary structure (DSSP, 8-state):
-HHHHHHHTT-HHHHHHH-SS-PPTTSPPPPHHHHHHHHHHHHHHTT--HHHHHHHTTPPP-STHHHH-----HHHHHHHHHHHHHHHHHHHHHHH-S--HHHHHHHHHHHHTT----

Radius of gyration: 18.59 Å; chains: 1; bounding box: 42×47×46 Å

Organism: NCBI:txid1793966

Sequence (118 aa):
MRRFYDEYVKDSDRVEEESLLRVADGYPRPTVHDLRRTATTHMSKHGLGKEVRSRILNHKDLSVDAIYDRYAYFEEKAEALQGWHAYLKRLLQKEFGDVDWVEFYGRRMELVTCTEQD

InterPro domains:
  IPR011010 DNA breaking-rejoining enzyme, catalytic core [SSF56349] (24-81)
  IPR013762 Integrase-like, catalytic domain superfamily [G3DSA:1.10.443.10] (1-93)
  IPR050808 Phage Integrase [PTHR30629] (22-95)

Foldseek 3Di:
DVVVVVVVVVPVVNCVVPPPDDDDPPDRDDDPVNVLVVLLVVLVVVVNDPVLSCLLVVPDDPDPVVVVPPDSCPVVVVVSVVVSVVVVCVVCCVPPNPDPVCVVVVVVVVVVVPPPDD